Protein AF-A0AAD0P6E7-F1 (afdb_monomer)

Solvent-accessible surface area (backbone atoms only — not comparable to full-atom values): 5125 Å² total; per-residue (Å²): 116,70,73,72,48,54,63,55,43,42,44,48,75,73,63,43,45,68,80,49,43,50,37,86,94,31,47,93,40,45,66,67,54,53,54,48,52,55,49,51,54,47,47,48,46,66,62,52,43,46,64,27,49,71,56,44,71,79,53,63,70,49,76,41,84,90,80,73,46,69,50,77,56,68,56,53,52,49,30,53,48,56,54,64,75,73,108

Organism: Mycobacterium leprae (NCBI:txid1769)

Nearest PDB structures (foldseek):
  6ksb-assembly1_A  TM=9.215E-01  e=5.500E-05  Mycolicibacterium smegmatis
  6ksb-assembly1_B  TM=9.196E-01  e=6.673E-05  Mycolicibacterium smegmatis
  6kpt-assembly1_A  TM=9.168E-01  e=9.209E-05  Mycolicibacterium smegmatis
  6kpt-assembly1_B  TM=9.257E-01  e=1.192E-04  Mycolicibacterium smegmatis
  6ksa-assembly1_B  TM=9.239E-01  e=1.192E-04  Mycolicibacterium smegmatis

Mean predicted aligned error: 5.82 Å

Sequence (87 aa):
MLKSVISRSTCFEVLYLAAVLGTRRYDDIDVDTVRTILTEAARLAEELVAESFGYAERNPPVFDPAIHTISMLAELVKSVQAIKEAE

Foldseek 3Di:
DVVLCVVLCCCCVVVVVQVPACDDVRVVGHSVNVNVVSVVVVVLCVPQQVVCVVVCVVPDWDADPVVGDTDDDPSNVRSVVSVVVVD

Secondary structure (DSSP, 8-state):
-HHHHHHHHIIIIIS-GGGTTTSGGGTT--HHHHHHHHHHHHHIIIIIIGGGHHHHHHS---EETTTTEE---HHHHHHHHHHHHT-

Structure (mmCIF, N/CA/C/O backbone):
data_AF-A0AAD0P6E7-F1
#
_entry.id   AF-A0AAD0P6E7-F1
#
loop_
_atom_site.group_PDB
_atom_site.id
_atom_site.type_symbol
_atom_site.label_atom_id
_atom_site.label_alt_id
_atom_site.label_comp_id
_atom_site.label_asym_id
_atom_site.label_entity_id
_atom_site.label_seq_id
_atom_site.pdbx_PDB_ins_code
_atom_site.Cartn_x
_atom_site.Cartn_y
_atom_site.Cartn_z
_atom_site.occupancy
_atom_site.B_iso_or_equiv
_atom_site.auth_seq_id
_atom_site.auth_comp_id
_atom_site.auth_asym_id
_atom_site.auth_atom_id
_atom_site.pdbx_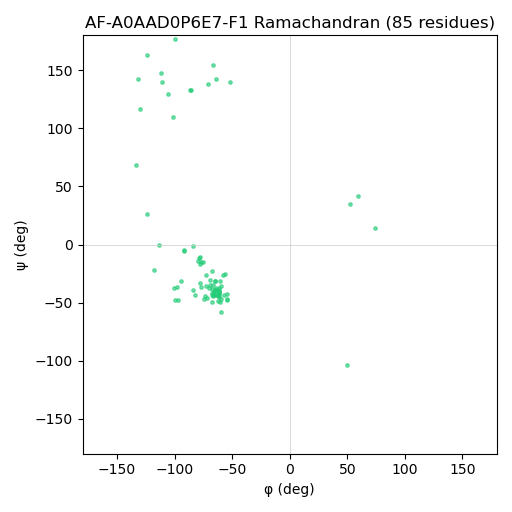PDB_model_num
ATOM 1 N N . MET A 1 1 ? -8.738 16.815 0.354 1.00 46.34 1 MET A N 1
ATOM 2 C CA . MET A 1 1 ? -9.822 16.860 1.365 1.00 46.34 1 MET A CA 1
ATOM 3 C C . MET A 1 1 ? -10.778 15.667 1.267 1.00 46.34 1 MET A C 1
ATOM 5 O O . MET A 1 1 ? -10.882 14.952 2.248 1.00 46.34 1 MET A O 1
ATOM 9 N N . LEU A 1 2 ? -11.404 15.364 0.115 1.00 41.00 2 LEU A N 1
ATOM 10 C CA . LEU A 1 2 ? -12.378 14.254 0.017 1.00 41.00 2 LEU A CA 1
ATOM 11 C C . LEU A 1 2 ? -11.814 12.836 0.276 1.00 41.00 2 LEU A C 1
ATOM 13 O O . LEU A 1 2 ? -12.475 12.046 0.940 1.00 41.00 2 LEU A O 1
ATOM 17 N N . LYS A 1 3 ? -10.596 12.503 -0.180 1.00 48.88 3 LYS A N 1
ATOM 18 C CA . LYS A 1 3 ? -10.021 11.145 -0.016 1.00 48.88 3 LYS A CA 1
ATOM 19 C C . LYS A 1 3 ? -9.774 10.747 1.451 1.00 48.88 3 LYS A C 1
ATOM 21 O O . LYS A 1 3 ? -10.039 9.614 1.835 1.00 48.88 3 LYS A O 1
ATOM 26 N N . SER A 1 4 ? -9.341 11.701 2.277 1.00 50.09 4 SER A N 1
ATOM 27 C CA . SER A 1 4 ? -9.049 11.508 3.709 1.00 50.09 4 SER A CA 1
ATOM 28 C C . SER A 1 4 ? -10.314 11.345 4.572 1.00 50.09 4 SER A C 1
ATOM 30 O O . SER A 1 4 ? -10.272 10.702 5.622 1.00 50.09 4 SER A O 1
ATOM 32 N N . VAL A 1 5 ? -11.441 11.902 4.112 1.00 50.88 5 VAL A N 1
ATOM 33 C CA . VAL A 1 5 ? -12.732 11.883 4.818 1.00 50.88 5 VAL A CA 1
ATOM 34 C C . VAL A 1 5 ? -13.499 10.582 4.546 1.00 50.88 5 VAL A C 1
ATOM 36 O O . VAL A 1 5 ? -14.061 10.004 5.469 1.00 50.88 5 VAL A O 1
ATOM 39 N N . ILE A 1 6 ? -13.462 10.059 3.312 1.00 54.41 6 ILE A N 1
ATOM 40 C CA . ILE A 1 6 ? -14.264 8.882 2.924 1.00 54.41 6 ILE A CA 1
ATOM 41 C C . ILE A 1 6 ? -13.811 7.604 3.648 1.00 54.41 6 ILE A C 1
ATOM 43 O O . ILE A 1 6 ? -14.656 6.866 4.149 1.00 54.41 6 ILE A O 1
ATOM 47 N N . SER A 1 7 ? -12.502 7.344 3.752 1.00 60.16 7 SER A N 1
ATOM 48 C CA . SER A 1 7 ? -11.998 6.111 4.387 1.00 60.16 7 SER A CA 1
ATOM 49 C C . SER A 1 7 ? -12.279 6.073 5.898 1.00 60.16 7 SER A C 1
ATOM 51 O O . SER A 1 7 ? -12.747 5.069 6.429 1.00 60.16 7 SER A O 1
ATOM 53 N N . ARG A 1 8 ? -12.088 7.200 6.597 1.00 69.25 8 ARG A N 1
ATOM 54 C CA . ARG A 1 8 ? -12.263 7.269 8.057 1.00 69.25 8 ARG A CA 1
ATOM 55 C C . ARG A 1 8 ? -13.733 7.265 8.478 1.00 69.25 8 ARG A C 1
ATOM 57 O O . ARG A 1 8 ? -14.097 6.492 9.360 1.00 69.25 8 ARG A O 1
ATOM 64 N N . SER A 1 9 ? -14.580 8.076 7.845 1.00 77.31 9 SER A N 1
ATOM 65 C CA . SER A 1 9 ? -16.002 8.148 8.208 1.00 77.31 9 SER A CA 1
ATOM 66 C C . SER A 1 9 ? -16.757 6.874 7.833 1.00 77.31 9 SER A C 1
ATOM 68 O O . SER A 1 9 ? -17.599 6.421 8.600 1.00 77.31 9 SER A O 1
ATOM 70 N N . THR A 1 10 ? -16.415 6.212 6.721 1.00 89.62 10 THR A N 1
ATOM 71 C CA . THR A 1 10 ? -17.085 4.953 6.347 1.00 89.62 10 THR A CA 1
ATOM 72 C C . THR A 1 10 ? -16.876 3.866 7.403 1.00 89.62 10 THR A C 1
ATOM 74 O O . THR A 1 10 ? -17.841 3.228 7.814 1.00 89.62 10 THR A O 1
ATOM 77 N N . CYS A 1 11 ? -15.652 3.684 7.910 1.00 89.44 11 CYS A N 1
ATOM 78 C CA . CYS A 1 11 ? -15.379 2.658 8.920 1.00 89.44 11 CYS A CA 1
ATOM 79 C C . CYS A 1 11 ? -16.153 2.887 10.227 1.00 89.44 11 CYS A C 1
ATOM 81 O O . CYS A 1 11 ? -16.712 1.944 10.784 1.00 89.44 11 CYS A O 1
ATOM 83 N N . PHE A 1 12 ? -16.206 4.124 10.726 1.00 90.75 12 PHE A N 1
ATOM 84 C CA . PHE A 1 12 ? -16.747 4.393 12.063 1.00 90.75 12 PHE A CA 1
ATOM 85 C C . PHE A 1 12 ? -18.202 4.860 12.073 1.00 90.75 12 PHE A C 1
ATOM 87 O O . PHE A 1 12 ? -18.943 4.484 12.974 1.00 90.75 12 PHE A O 1
ATOM 94 N N . GLU A 1 13 ? -18.620 5.657 11.094 1.00 88.06 13 GLU A N 1
ATOM 95 C CA . GLU A 1 13 ? -19.952 6.274 11.071 1.00 88.06 13 GLU A CA 1
ATOM 96 C C . GLU A 1 13 ? -20.959 5.444 10.270 1.00 88.06 13 GLU A C 1
ATOM 98 O O . GLU A 1 13 ? -22.140 5.438 10.603 1.00 88.06 13 GLU A O 1
ATOM 103 N N . VAL A 1 14 ? -20.503 4.726 9.235 1.00 91.69 14 VAL A N 1
ATOM 104 C CA . VAL A 1 14 ? -21.376 3.903 8.377 1.00 91.69 14 VAL A CA 1
ATOM 105 C C . VAL A 1 14 ? -21.322 2.432 8.778 1.00 91.69 14 VAL A C 1
ATOM 107 O O . VAL A 1 14 ? -22.356 1.785 8.912 1.00 91.69 14 VAL A O 1
ATOM 110 N N . LEU A 1 15 ? -20.116 1.895 8.971 1.00 92.81 15 LEU A N 1
ATOM 111 C CA . LEU A 1 15 ? -19.903 0.486 9.313 1.00 92.81 15 LEU A CA 1
ATOM 112 C C . LEU A 1 15 ? -19.837 0.234 10.824 1.00 92.81 15 LEU A C 1
ATOM 114 O O . LEU A 1 15 ? -19.777 -0.919 11.241 1.00 92.81 15 LEU A O 1
ATOM 118 N N . TYR A 1 16 ? -19.857 1.293 11.640 1.00 91.56 16 TYR A N 1
ATOM 119 C CA . TYR A 1 16 ? -19.876 1.218 13.103 1.00 91.56 16 TYR A CA 1
ATOM 120 C C . TYR A 1 16 ? -18.762 0.343 13.712 1.00 91.56 16 TYR A C 1
ATOM 122 O O . TYR A 1 16 ? -18.964 -0.280 14.756 1.00 91.56 16 TYR A O 1
ATOM 130 N N . LEU A 1 17 ? -17.556 0.320 13.114 1.00 92.50 17 LEU A N 1
ATOM 131 C CA . LEU A 1 17 ? -16.447 -0.522 13.599 1.00 92.50 17 LEU A CA 1
ATOM 132 C C . LEU A 1 17 ? -16.046 -0.235 15.052 1.00 92.50 17 LEU A C 1
ATOM 134 O O . LEU A 1 17 ? -15.548 -1.127 15.734 1.00 92.50 17 LEU A O 1
ATOM 138 N N . ALA A 1 18 ? -16.291 0.979 15.550 1.00 90.69 18 ALA A N 1
ATO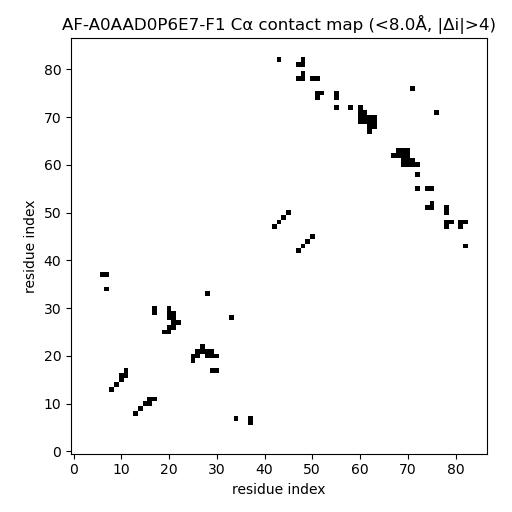M 139 C CA . ALA A 1 18 ? -15.996 1.339 16.936 1.00 90.69 18 ALA A CA 1
ATOM 140 C C . ALA A 1 18 ? -16.682 0.412 17.961 1.00 90.69 18 ALA A C 1
ATOM 142 O O . ALA A 1 18 ? -16.180 0.267 19.067 1.00 90.69 18 ALA A O 1
ATOM 143 N N . ALA A 1 19 ? -17.799 -0.234 17.601 1.00 91.69 19 ALA A N 1
ATOM 144 C CA . ALA A 1 19 ? -18.524 -1.140 18.491 1.00 91.69 19 ALA A CA 1
ATOM 145 C C . ALA A 1 19 ? -17.877 -2.531 18.645 1.00 91.69 19 ALA A C 1
ATOM 147 O O . ALA A 1 19 ? -18.261 -3.274 19.546 1.00 91.69 19 ALA A O 1
ATOM 148 N N . VAL A 1 20 ? -16.944 -2.909 17.762 1.00 93.19 20 VAL A N 1
ATOM 149 C CA . VAL A 1 20 ? -16.331 -4.253 17.744 1.00 93.19 20 VAL A CA 1
ATOM 150 C C . VAL A 1 20 ? -14.824 -4.248 17.993 1.00 93.19 20 VAL A C 1
ATOM 152 O O . VAL A 1 20 ? -14.283 -5.269 18.418 1.00 93.19 20 VAL A O 1
ATOM 155 N N . LEU A 1 21 ? -14.153 -3.121 17.751 1.00 93.94 21 LEU A N 1
ATOM 156 C CA . LEU A 1 21 ? -12.740 -2.930 18.085 1.00 93.94 21 LEU A CA 1
ATOM 157 C C . LEU A 1 21 ? -12.534 -2.999 19.607 1.00 93.94 21 LEU A C 1
ATOM 159 O O . LEU A 1 21 ? -13.387 -2.554 20.373 1.00 93.94 21 LEU A O 1
ATOM 163 N N . GLY A 1 22 ? -11.429 -3.597 20.045 1.00 91.38 22 GLY A N 1
ATOM 164 C CA . GLY A 1 22 ? -11.167 -3.898 21.454 1.00 91.38 22 GLY A CA 1
ATOM 165 C C . GLY A 1 22 ? -11.988 -5.068 22.010 1.00 91.38 22 GLY A C 1
ATOM 166 O O . GLY A 1 22 ? -12.063 -5.239 23.226 1.00 91.38 22 GLY A O 1
ATOM 167 N N . THR A 1 23 ? -12.629 -5.883 21.158 1.00 92.25 23 THR A N 1
ATOM 168 C CA . THR A 1 23 ? -13.444 -7.026 21.608 1.00 92.25 23 THR A CA 1
ATOM 169 C C . THR A 1 23 ? -13.139 -8.325 20.859 1.00 92.25 23 THR A C 1
ATOM 171 O O . THR A 1 23 ? -12.968 -8.345 19.639 1.00 92.25 23 THR A O 1
ATOM 174 N N . ARG A 1 24 ? -13.174 -9.453 21.586 1.00 91.38 24 ARG A N 1
ATOM 175 C CA . ARG A 1 24 ? -13.043 -10.825 21.057 1.00 91.38 24 ARG A CA 1
ATOM 176 C C . ARG A 1 24 ? -11.841 -10.996 20.125 1.00 91.38 24 ARG A C 1
ATOM 178 O O . ARG A 1 24 ? -10.732 -11.132 20.594 1.00 91.38 24 ARG A O 1
ATOM 185 N N . ARG A 1 25 ? -12.083 -11.054 18.812 1.00 92.12 25 ARG A N 1
ATOM 186 C CA . ARG A 1 25 ? -11.064 -11.290 17.780 1.00 92.12 25 ARG A CA 1
ATOM 187 C C . ARG A 1 25 ? -10.239 -10.032 17.468 1.00 92.12 25 ARG A C 1
ATOM 189 O O . ARG A 1 25 ? -9.262 -10.124 16.738 1.00 92.12 25 ARG A O 1
ATOM 196 N N . TYR A 1 26 ? -10.674 -8.880 17.968 1.00 92.00 26 TYR A N 1
ATOM 197 C CA . TYR A 1 26 ? -10.064 -7.571 17.758 1.00 92.00 26 TYR A CA 1
ATOM 198 C C . TYR A 1 26 ? -9.714 -6.905 19.094 1.00 92.00 26 TYR A C 1
ATOM 200 O O . TYR A 1 26 ? -9.730 -5.683 19.182 1.00 92.00 26 TYR A O 1
ATOM 208 N N . ASP A 1 27 ? -9.481 -7.686 20.149 1.00 95.19 27 ASP A N 1
ATOM 209 C CA . ASP A 1 27 ? -9.135 -7.187 21.484 1.00 95.19 27 ASP A CA 1
ATOM 210 C C . ASP A 1 27 ? -7.839 -6.365 21.509 1.00 95.19 27 ASP A C 1
ATOM 212 O O . ASP A 1 27 ? -7.770 -5.380 22.239 1.00 95.19 27 ASP A O 1
ATOM 216 N N . ASP A 1 28 ? -6.888 -6.684 20.634 1.00 94.31 28 ASP A N 1
ATOM 217 C CA . ASP A 1 28 ? -5.601 -5.983 20.530 1.00 94.31 28 ASP A CA 1
ATOM 218 C C . ASP A 1 28 ? -5.623 -4.699 19.675 1.00 94.31 28 ASP A C 1
ATOM 220 O O . ASP A 1 28 ? -4.592 -4.047 19.508 1.00 94.31 28 ASP A O 1
ATOM 224 N N . ILE A 1 29 ? -6.765 -4.327 19.083 1.00 94.31 29 ILE A N 1
ATOM 225 C CA . ILE A 1 29 ? -6.853 -3.174 18.174 1.00 94.31 29 ILE A CA 1
ATOM 226 C C . ILE A 1 29 ? -8.012 -2.268 18.5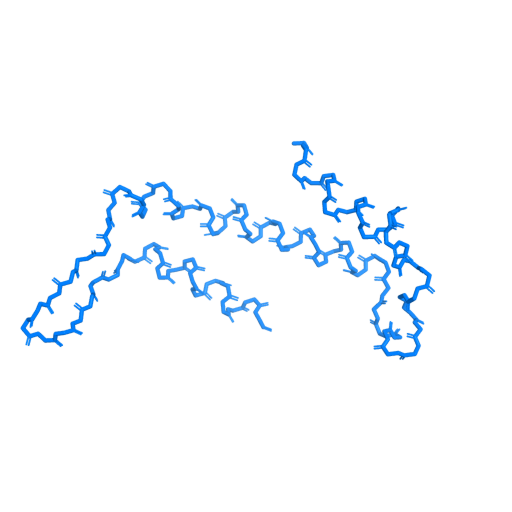76 1.00 94.31 29 ILE A C 1
ATOM 228 O O . ILE A 1 29 ? -9.180 -2.640 18.457 1.00 94.31 29 ILE A O 1
ATOM 232 N N . ASP A 1 30 ? -7.683 -1.035 18.961 1.00 93.62 30 ASP A N 1
ATOM 233 C CA . ASP A 1 30 ? -8.647 0.022 19.259 1.00 93.62 30 ASP A CA 1
ATOM 234 C C . ASP A 1 3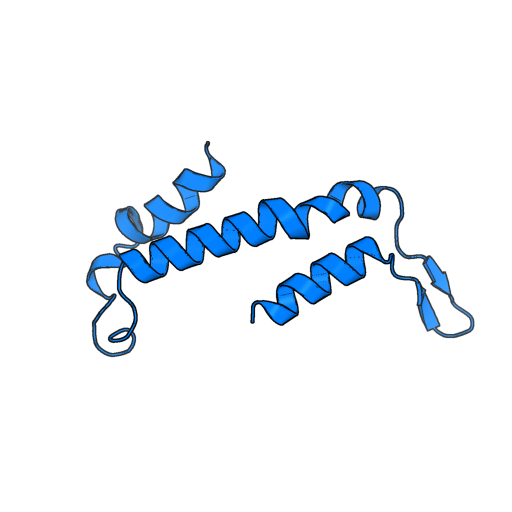0 ? -8.840 1.021 18.097 1.00 93.62 30 ASP A C 1
ATOM 236 O O . ASP A 1 30 ? -8.219 0.948 17.031 1.00 93.62 30 ASP A O 1
ATOM 240 N N . VAL A 1 31 ? -9.759 1.969 18.294 1.00 92.31 31 VAL A N 1
ATOM 241 C CA . VAL A 1 31 ? -10.108 2.997 17.299 1.00 92.31 31 VAL A CA 1
ATOM 242 C C . VAL A 1 31 ? -8.919 3.893 16.952 1.00 92.31 31 VAL A C 1
ATOM 244 O O . VAL A 1 31 ? -8.753 4.248 15.781 1.00 92.31 31 VAL A O 1
ATOM 247 N N . ASP A 1 32 ? -8.102 4.264 17.934 1.00 92.56 32 ASP A N 1
ATOM 248 C CA . ASP A 1 32 ? -6.977 5.180 17.733 1.00 92.56 32 ASP A CA 1
ATOM 249 C C . ASP A 1 32 ? -5.843 4.490 16.970 1.00 92.56 32 ASP A C 1
ATOM 251 O O . ASP A 1 32 ? -5.247 5.075 16.059 1.00 92.56 32 ASP A O 1
ATOM 255 N N . THR A 1 33 ? -5.638 3.202 17.233 1.00 93.94 33 THR A N 1
ATOM 256 C CA . THR A 1 33 ? -4.741 2.325 16.482 1.00 93.94 33 THR A CA 1
ATOM 257 C C . THR A 1 33 ? -5.180 2.239 15.022 1.00 93.94 33 THR A C 1
ATOM 259 O O . THR A 1 33 ? -4.383 2.508 14.124 1.00 93.94 33 THR A O 1
ATOM 262 N N . VAL A 1 34 ? -6.464 1.974 14.746 1.00 93.56 34 VAL A N 1
ATOM 263 C CA . VAL A 1 34 ? -6.984 1.939 13.363 1.00 93.56 34 VAL A CA 1
ATOM 264 C C . VAL A 1 34 ? -6.831 3.291 12.666 1.00 93.56 34 VAL A C 1
ATOM 266 O O . VAL A 1 34 ? -6.436 3.349 11.501 1.00 93.56 34 VAL A O 1
ATOM 269 N N . ARG A 1 35 ? -7.109 4.401 13.358 1.00 92.31 35 ARG A N 1
ATOM 270 C CA . ARG A 1 35 ? -6.914 5.752 12.801 1.00 92.31 35 ARG A CA 1
ATOM 271 C C . ARG A 1 35 ? -5.456 6.017 12.445 1.00 92.31 35 ARG A C 1
ATOM 273 O O . ARG A 1 35 ? -5.195 6.664 11.427 1.00 92.31 35 ARG A O 1
ATOM 280 N N . THR A 1 36 ? -4.536 5.512 13.257 1.00 93.81 36 THR A N 1
ATOM 281 C CA . THR A 1 36 ? -3.094 5.616 13.030 1.00 93.81 36 THR A CA 1
ATOM 282 C C . THR A 1 36 ? -2.685 4.790 11.815 1.00 93.81 36 THR A C 1
ATOM 284 O O . THR A 1 36 ? -2.105 5.347 10.888 1.00 93.81 36 THR A O 1
ATOM 287 N N . ILE A 1 37 ? -3.106 3.522 11.736 1.00 92.50 37 ILE A N 1
ATOM 288 C CA . ILE A 1 37 ? -2.857 2.641 10.580 1.00 92.50 37 ILE A CA 1
ATOM 289 C C . ILE A 1 37 ? -3.347 3.288 9.282 1.00 92.50 37 ILE A C 1
ATOM 291 O O . ILE A 1 37 ? -2.610 3.358 8.304 1.00 92.50 37 ILE A O 1
ATOM 295 N N . LEU A 1 38 ? -4.575 3.817 9.267 1.00 93.06 38 LEU A N 1
ATOM 296 C CA . LEU A 1 38 ? -5.129 4.475 8.080 1.00 93.06 38 LEU A CA 1
ATOM 297 C 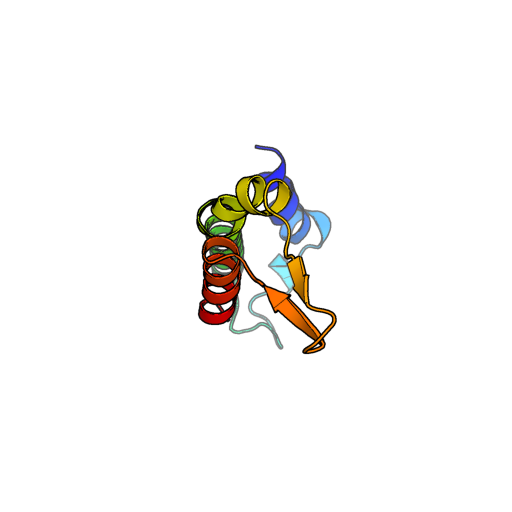C . LEU A 1 38 ? -4.373 5.758 7.704 1.00 93.06 38 LEU A C 1
ATOM 299 O O . LEU A 1 38 ? -4.313 6.105 6.526 1.00 93.06 38 LEU A O 1
ATOM 303 N N . THR A 1 39 ? -3.815 6.470 8.685 1.00 92.94 39 THR A N 1
ATOM 304 C CA . THR A 1 39 ? -3.007 7.673 8.438 1.00 92.94 39 THR A CA 1
ATOM 305 C C . THR A 1 39 ? -1.655 7.307 7.841 1.00 92.94 39 THR A C 1
ATOM 307 O O . THR A 1 39 ? -1.279 7.887 6.827 1.00 92.94 39 THR A O 1
ATOM 310 N N . GLU A 1 40 ? -0.970 6.310 8.398 1.00 93.75 40 GLU A N 1
ATOM 311 C CA . GLU A 1 40 ? 0.318 5.855 7.869 1.00 93.75 40 GLU A CA 1
ATOM 312 C C . GLU A 1 40 ? 0.176 5.185 6.502 1.00 93.75 40 GLU A C 1
ATOM 314 O O . GLU A 1 40 ? 0.979 5.447 5.611 1.00 93.75 40 GLU A O 1
ATOM 319 N N . ALA A 1 41 ? -0.887 4.408 6.279 1.00 93.19 41 ALA A N 1
ATOM 320 C CA . ALA A 1 41 ? -1.182 3.843 4.966 1.00 93.19 41 ALA A CA 1
ATOM 321 C C . ALA A 1 41 ? -1.425 4.941 3.917 1.00 93.19 41 ALA A C 1
ATOM 323 O O . ALA A 1 41 ? -0.940 4.842 2.789 1.00 93.19 41 ALA A O 1
ATOM 324 N N . ALA A 1 42 ? -2.143 6.010 4.285 1.00 93.19 42 ALA A N 1
ATOM 325 C CA . ALA A 1 42 ? -2.323 7.163 3.408 1.00 93.19 42 ALA A CA 1
ATOM 326 C C . ALA A 1 42 ? -0.990 7.871 3.133 1.00 93.19 42 ALA A C 1
ATOM 328 O O . ALA A 1 42 ? -0.703 8.175 1.980 1.00 93.19 42 ALA A O 1
ATOM 329 N N . ARG A 1 43 ? -0.155 8.071 4.158 1.00 92.75 43 ARG A N 1
ATOM 330 C CA . ARG A 1 43 ? 1.162 8.702 4.018 1.00 92.75 43 ARG A CA 1
ATOM 331 C C . ARG A 1 43 ? 2.090 7.894 3.105 1.00 92.75 43 ARG A C 1
ATOM 333 O O . ARG A 1 43 ? 2.645 8.448 2.164 1.00 92.75 43 ARG A O 1
ATOM 340 N N . LEU A 1 44 ? 2.197 6.581 3.319 1.00 93.69 44 LEU A N 1
ATOM 341 C CA . LEU A 1 44 ? 2.950 5.663 2.456 1.00 93.69 44 LEU A CA 1
ATOM 342 C C . LEU A 1 44 ? 2.488 5.774 0.996 1.00 93.69 44 LEU A C 1
ATOM 344 O O . LEU A 1 44 ? 3.310 5.898 0.086 1.00 93.69 44 LEU A O 1
ATOM 348 N N . ALA A 1 45 ? 1.170 5.767 0.776 1.00 93.69 45 ALA A N 1
ATOM 349 C CA . ALA A 1 45 ? 0.591 5.864 -0.557 1.00 93.69 45 ALA A CA 1
ATOM 350 C C . ALA A 1 45 ? 0.855 7.226 -1.224 1.00 93.69 45 ALA A C 1
ATOM 352 O O . ALA A 1 45 ? 1.176 7.274 -2.410 1.00 93.69 45 ALA A O 1
ATOM 353 N N . GLU A 1 46 ? 0.707 8.325 -0.484 1.00 93.44 46 GLU A N 1
ATOM 354 C CA . GLU A 1 46 ? 0.827 9.690 -1.005 1.00 93.44 46 GLU A CA 1
ATOM 355 C C . GLU A 1 46 ? 2.280 10.129 -1.211 1.00 93.44 46 GLU A C 1
ATOM 357 O O . GLU A 1 46 ? 2.550 10.875 -2.149 1.00 93.44 46 GLU A O 1
ATOM 362 N N . GLU A 1 47 ? 3.208 9.668 -0.374 1.00 89.81 47 GLU A N 1
ATOM 363 C CA . GLU A 1 47 ? 4.599 10.1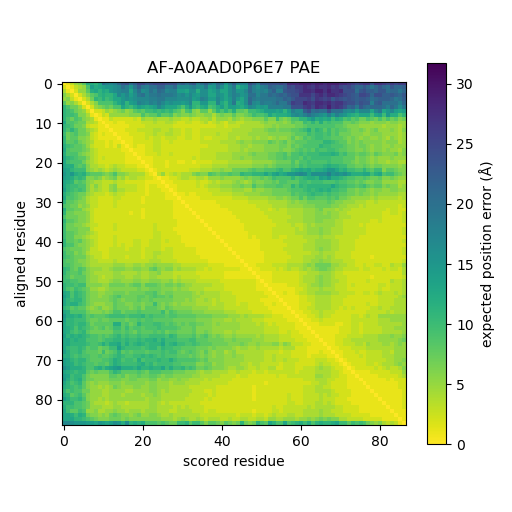28 -0.400 1.00 89.81 47 GLU A CA 1
ATOM 364 C C . GLU A 1 47 ? 5.514 9.189 -1.189 1.00 89.81 47 GLU A C 1
ATOM 366 O O . GLU A 1 47 ? 6.271 9.656 -2.031 1.00 89.81 47 GLU A O 1
ATOM 371 N N . LEU A 1 48 ? 5.444 7.875 -0.950 1.00 90.62 48 LEU A N 1
ATOM 372 C CA . LEU A 1 48 ? 6.410 6.915 -1.510 1.00 90.62 48 LEU A CA 1
ATOM 373 C C . LEU A 1 48 ? 5.872 6.175 -2.739 1.00 90.62 48 LEU A C 1
ATOM 375 O O . LEU A 1 48 ? 6.607 5.887 -3.687 1.00 90.62 48 LEU A O 1
ATOM 379 N N . VAL A 1 49 ? 4.581 5.841 -2.745 1.00 92.19 49 VAL A N 1
ATOM 380 C CA . VAL A 1 49 ? 3.980 5.112 -3.874 1.00 92.19 49 VAL A CA 1
ATOM 381 C C . VAL A 1 49 ? 3.619 6.065 -5.011 1.00 92.19 49 VAL A C 1
ATOM 383 O O . VAL A 1 49 ? 3.890 5.766 -6.172 1.00 92.19 49 VAL A O 1
ATOM 386 N N . ALA A 1 50 ? 3.036 7.225 -4.702 1.00 93.75 50 ALA A N 1
ATOM 387 C CA . ALA A 1 50 ? 2.610 8.177 -5.724 1.00 93.75 50 ALA A CA 1
ATOM 388 C C . ALA A 1 50 ? 3.778 8.815 -6.499 1.00 93.75 50 ALA A C 1
ATOM 390 O O . ALA A 1 50 ? 3.570 9.239 -7.637 1.00 93.75 50 ALA A O 1
ATOM 391 N N . GLU A 1 51 ? 4.989 8.852 -5.933 1.00 91.56 51 GLU A N 1
ATOM 392 C CA . GLU A 1 51 ? 6.177 9.435 -6.573 1.00 91.56 51 GLU A CA 1
ATOM 393 C C . GLU A 1 51 ? 6.480 8.784 -7.932 1.00 91.56 51 GLU A C 1
ATOM 395 O O . GLU A 1 51 ? 6.713 9.477 -8.926 1.00 91.56 51 GLU A O 1
ATOM 400 N N . SER A 1 52 ? 6.393 7.453 -8.020 1.00 91.31 52 SER A N 1
ATOM 401 C CA . SER A 1 52 ? 6.682 6.733 -9.264 1.00 91.31 52 SER A CA 1
ATOM 402 C C . SER A 1 52 ? 5.535 6.769 -10.281 1.00 91.31 52 SER A C 1
ATOM 404 O O . SER A 1 52 ? 5.759 6.441 -11.446 1.00 91.31 52 SER A O 1
ATOM 406 N N . PHE A 1 53 ? 4.327 7.207 -9.902 1.00 91.62 53 PHE A N 1
ATOM 407 C CA . PHE A 1 53 ? 3.113 7.057 -10.716 1.00 91.62 53 PHE A CA 1
ATOM 408 C C . PHE A 1 53 ? 3.211 7.740 -12.087 1.00 91.62 53 PHE A C 1
ATOM 410 O O . PHE A 1 53 ? 3.083 7.094 -13.127 1.00 91.62 53 PHE A O 1
ATOM 417 N N . GLY A 1 54 ? 3.463 9.053 -12.104 1.00 91.56 54 GLY A N 1
ATOM 418 C CA . GLY A 1 54 ? 3.519 9.817 -13.354 1.00 91.56 54 GLY A CA 1
ATOM 419 C C . GLY A 1 54 ? 4.729 9.460 -14.218 1.00 91.56 54 GLY A C 1
ATOM 420 O O . GLY A 1 54 ? 4.661 9.535 -15.443 1.00 91.56 54 GLY A O 1
ATOM 421 N N . TYR A 1 55 ? 5.836 9.058 -13.593 1.00 89.88 55 TYR A N 1
ATOM 422 C CA . TYR A 1 55 ? 7.038 8.644 -14.309 1.00 89.88 55 TYR A CA 1
ATOM 423 C C . TYR A 1 55 ? 6.865 7.265 -14.955 1.00 89.88 55 TYR A C 1
ATOM 425 O O . TYR A 1 55 ? 7.208 7.101 -16.124 1.00 89.88 55 TYR A O 1
ATOM 433 N N . ALA A 1 56 ? 6.293 6.300 -14.230 1.00 90.62 56 ALA A N 1
ATOM 434 C CA . ALA A 1 56 ? 6.060 4.947 -14.723 1.00 90.62 56 ALA A CA 1
ATOM 435 C C . ALA A 1 56 ? 5.026 4.897 -15.854 1.00 90.62 56 ALA A C 1
ATOM 437 O O . ALA A 1 56 ? 5.188 4.116 -16.787 1.00 90.62 56 ALA A O 1
ATOM 438 N N . GLU A 1 57 ? 4.005 5.759 -15.820 1.00 93.19 57 GLU A N 1
ATOM 439 C CA . GLU A 1 57 ? 3.036 5.884 -16.918 1.00 93.19 57 GLU A CA 1
ATOM 440 C C . GLU A 1 57 ? 3.706 6.332 -18.224 1.00 93.19 57 GLU A C 1
ATOM 442 O O . GLU A 1 57 ? 3.455 5.760 -19.283 1.00 93.19 57 GLU A O 1
ATOM 447 N N . ARG A 1 58 ? 4.627 7.297 -18.142 1.00 93.88 58 ARG A N 1
ATOM 448 C CA . ARG A 1 58 ? 5.339 7.839 -19.311 1.00 93.88 58 ARG A CA 1
ATOM 449 C C . ARG A 1 58 ? 6.499 6.968 -19.791 1.00 93.88 58 ARG A C 1
ATOM 451 O O . ARG A 1 58 ? 7.012 7.203 -20.881 1.00 93.88 58 ARG A O 1
ATOM 458 N N . ASN A 1 59 ? 6.930 6.000 -18.987 1.00 91.62 59 ASN A N 1
ATOM 459 C CA . ASN A 1 59 ? 8.089 5.147 -19.246 1.00 91.62 59 ASN A CA 1
ATOM 460 C C . ASN A 1 59 ? 7.716 3.674 -18.971 1.00 91.62 59 ASN A C 1
ATOM 462 O O . ASN A 1 59 ? 8.168 3.087 -17.989 1.00 91.62 59 ASN A O 1
ATOM 466 N N . PRO A 1 60 ? 6.850 3.062 -19.792 1.00 91.38 60 PRO A N 1
ATOM 467 C CA . PRO A 1 60 ? 6.330 1.732 -19.502 1.00 91.38 60 PRO A CA 1
ATOM 468 C C . PRO A 1 60 ? 7.426 0.649 -19.561 1.00 91.38 60 PRO A C 1
ATOM 470 O O . PRO A 1 60 ? 8.405 0.797 -20.300 1.00 91.38 60 PRO A O 1
ATOM 473 N N . PRO A 1 61 ? 7.248 -0.473 -18.835 1.00 92.50 61 PRO A N 1
ATOM 474 C CA . PRO A 1 61 ? 8.088 -1.660 -18.973 1.00 92.50 61 PRO A CA 1
ATOM 475 C C . PRO A 1 61 ? 8.209 -2.127 -20.426 1.00 92.50 61 PRO A C 1
ATOM 477 O O . PRO A 1 61 ? 7.220 -2.150 -21.163 1.00 92.50 61 PRO A O 1
ATOM 480 N N . VAL A 1 62 ? 9.408 -2.556 -20.825 1.00 92.94 62 VAL A N 1
ATOM 481 C CA . VAL A 1 62 ? 9.659 -3.107 -22.164 1.00 92.94 62 VAL A CA 1
ATOM 482 C C . VAL A 1 62 ? 9.819 -4.617 -22.062 1.00 92.94 62 VAL A C 1
ATOM 484 O O . VAL A 1 62 ? 10.588 -5.113 -21.239 1.00 92.94 62 VAL A O 1
ATOM 487 N N . PHE A 1 63 ? 9.089 -5.351 -22.898 1.00 95.56 63 PHE A N 1
ATOM 488 C CA . PHE A 1 63 ? 9.194 -6.804 -22.993 1.00 95.56 63 PHE A CA 1
ATOM 489 C C . PHE A 1 63 ? 10.310 -7.219 -23.959 1.00 95.56 63 PHE A C 1
ATOM 491 O O . PHE A 1 63 ? 10.379 -6.719 -25.081 1.00 95.56 63 PHE A O 1
ATOM 498 N N . ASP A 1 64 ? 11.140 -8.167 -23.529 1.00 96.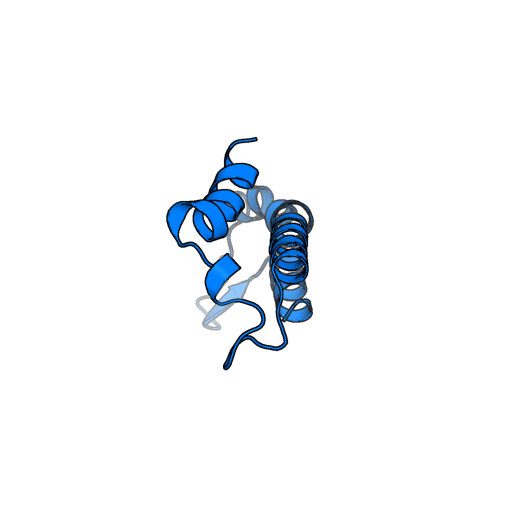62 64 ASP A N 1
ATOM 499 C CA . ASP A 1 64 ? 12.143 -8.843 -24.345 1.00 96.62 64 ASP A CA 1
ATOM 500 C C . ASP A 1 64 ? 11.631 -10.239 -24.760 1.00 96.62 64 ASP A C 1
ATOM 502 O O . ASP A 1 64 ? 11.545 -11.144 -23.917 1.00 96.62 64 ASP A O 1
ATOM 506 N N . PRO A 1 65 ? 11.304 -10.448 -26.050 1.00 96.50 65 PRO A N 1
ATOM 507 C CA . PRO A 1 65 ? 10.778 -11.716 -26.541 1.00 96.50 65 PRO A CA 1
ATOM 508 C C . PRO A 1 65 ? 11.834 -12.816 -26.680 1.00 96.50 65 PRO A C 1
ATOM 510 O O . PRO A 1 65 ? 11.457 -13.970 -26.835 1.00 96.50 65 PRO A O 1
ATOM 513 N N . ALA A 1 66 ? 13.134 -12.508 -26.654 1.00 97.44 66 ALA A N 1
ATOM 514 C CA . ALA A 1 66 ? 14.175 -13.525 -26.797 1.00 97.44 66 ALA A CA 1
ATOM 515 C C . ALA A 1 66 ? 14.371 -14.319 -25.499 1.00 97.44 66 ALA A C 1
ATOM 517 O O . ALA A 1 66 ? 14.602 -15.526 -25.534 1.00 97.44 66 ALA A O 1
ATOM 518 N N . ILE A 1 67 ? 14.256 -13.637 -24.358 1.00 96.62 67 ILE A N 1
ATOM 519 C CA . ILE A 1 67 ? 14.449 -14.218 -23.019 1.00 96.62 67 ILE A CA 1
ATOM 520 C C . ILE A 1 67 ? 13.165 -14.255 -22.181 1.00 96.62 67 ILE A C 1
ATOM 522 O O . ILE A 1 67 ? 13.182 -14.758 -21.062 1.00 96.62 67 ILE A O 1
ATOM 526 N N . HIS A 1 68 ? 12.047 -13.771 -22.731 1.00 96.06 68 HIS A N 1
ATOM 527 C CA . HIS A 1 68 ? 10.723 -13.768 -22.104 1.00 96.06 68 HIS A CA 1
ATOM 528 C C . HIS A 1 68 ? 10.697 -12.999 -20.770 1.00 96.06 68 HIS A C 1
ATOM 530 O O . HIS A 1 68 ? 10.061 -13.421 -19.802 1.00 96.06 68 HIS A O 1
ATOM 536 N N . THR A 1 69 ? 11.373 -11.849 -20.714 1.00 96.88 69 THR A N 1
ATOM 537 C CA . THR A 1 69 ? 11.443 -11.002 -19.510 1.00 96.88 69 THR A CA 1
ATOM 538 C C . THR A 1 69 ? 10.967 -9.584 -19.780 1.00 96.88 69 THR A C 1
ATOM 540 O O . THR A 1 69 ? 10.934 -9.141 -20.923 1.00 96.88 69 THR A O 1
ATOM 543 N N . ILE A 1 70 ? 10.651 -8.841 -18.721 1.00 93.38 70 ILE A N 1
ATOM 544 C CA . ILE A 1 70 ? 10.354 -7.406 -18.792 1.00 93.38 70 ILE A CA 1
ATOM 545 C C . ILE A 1 70 ? 11.450 -6.595 -18.098 1.00 93.38 70 ILE A C 1
ATOM 547 O O . ILE A 1 70 ? 12.014 -7.041 -17.098 1.00 93.38 70 ILE A O 1
ATOM 551 N N . SER A 1 71 ? 11.722 -5.389 -18.591 1.00 91.19 71 SER A N 1
ATOM 552 C CA . SER A 1 71 ? 12.515 -4.396 -17.869 1.00 91.19 71 SER A CA 1
ATOM 553 C C . SER A 1 71 ? 11.618 -3.575 -16.945 1.00 91.19 71 SER A C 1
ATOM 555 O O . SER A 1 71 ? 10.556 -3.100 -17.342 1.00 91.19 71 SER A O 1
ATOM 557 N N . MET A 1 72 ? 12.043 -3.405 -15.696 1.00 90.69 72 MET A N 1
ATOM 558 C CA . MET A 1 72 ? 11.325 -2.598 -14.709 1.00 90.69 72 MET A CA 1
ATOM 559 C C . MET A 1 72 ? 12.116 -1.335 -14.390 1.00 90.69 72 MET A C 1
ATOM 561 O O . MET A 1 72 ? 13.338 -1.372 -14.250 1.00 90.69 72 MET A O 1
ATOM 565 N N . LEU A 1 73 ? 11.410 -0.215 -14.244 1.00 91.50 73 LEU A N 1
ATOM 566 C CA . LEU A 1 73 ? 12.012 1.045 -13.823 1.00 91.50 73 LEU A CA 1
ATOM 567 C C . LEU A 1 73 ? 12.421 0.997 -12.354 1.00 91.50 73 LEU A C 1
ATOM 569 O O . LEU A 1 73 ? 11.634 0.568 -11.509 1.00 91.50 73 LEU A O 1
ATOM 573 N N . ALA A 1 74 ? 13.596 1.544 -12.046 1.00 90.56 74 ALA A N 1
ATOM 574 C CA . ALA A 1 74 ? 14.101 1.620 -10.678 1.00 90.56 74 ALA A CA 1
ATOM 575 C C . ALA A 1 74 ? 13.109 2.307 -9.723 1.00 90.56 74 ALA A C 1
ATOM 577 O O . ALA A 1 74 ? 12.877 1.800 -8.631 1.00 90.56 74 ALA A O 1
ATOM 578 N N . GLU A 1 75 ? 12.469 3.402 -10.147 1.00 88.12 75 GLU A N 1
ATOM 579 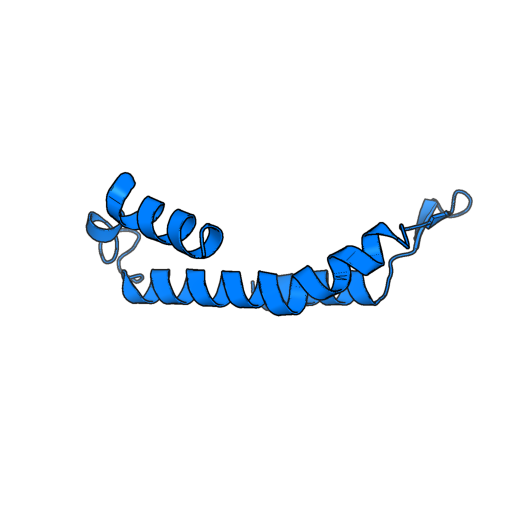C CA . GLU A 1 75 ? 11.500 4.125 -9.308 1.00 88.12 75 GLU A CA 1
ATOM 580 C C . GLU A 1 75 ? 10.253 3.291 -8.990 1.00 88.12 75 GLU A C 1
ATOM 582 O O . GLU A 1 75 ? 9.788 3.280 -7.853 1.00 88.12 75 GLU A O 1
ATOM 587 N N . LEU A 1 76 ? 9.748 2.512 -9.952 1.00 91.19 76 LEU A N 1
ATOM 588 C CA . LEU A 1 76 ? 8.613 1.622 -9.700 1.00 91.19 76 LEU A CA 1
ATOM 589 C C . LEU A 1 76 ? 9.011 0.446 -8.793 1.00 91.19 76 LEU A C 1
ATOM 591 O O . LEU A 1 76 ? 8.240 0.046 -7.922 1.00 91.19 76 LEU A O 1
ATOM 595 N N . VAL A 1 77 ? 10.230 -0.083 -8.954 1.00 93.06 77 VAL A N 1
ATOM 596 C CA . VAL A 1 77 ? 10.779 -1.121 -8.066 1.00 93.06 77 VAL A CA 1
ATOM 597 C C . VAL A 1 77 ? 10.892 -0.605 -6.631 1.00 93.06 77 VAL A C 1
ATOM 599 O O . VAL A 1 77 ? 10.490 -1.316 -5.713 1.00 93.06 77 VAL A O 1
ATOM 602 N N . LYS A 1 78 ? 11.366 0.632 -6.427 1.00 92.69 78 LYS A N 1
ATOM 603 C CA . LYS A 1 78 ? 11.431 1.264 -5.099 1.00 92.69 78 LYS A CA 1
ATOM 604 C C . LYS A 1 78 ? 10.051 1.382 -4.455 1.00 92.69 78 LYS A C 1
ATOM 606 O O . LYS A 1 78 ? 9.903 0.977 -3.308 1.00 92.69 78 LYS A O 1
ATOM 611 N N . SER A 1 79 ? 9.034 1.861 -5.180 1.00 93.38 79 SER A N 1
ATOM 612 C CA . SER A 1 79 ? 7.671 1.955 -4.632 1.00 93.38 79 SER A CA 1
ATOM 613 C C . SER A 1 79 ? 7.108 0.583 -4.238 1.00 93.38 79 SER A C 1
ATOM 615 O O . SER A 1 79 ? 6.492 0.454 -3.185 1.00 93.38 79 SER A O 1
ATOM 617 N N . VAL A 1 80 ? 7.345 -0.464 -5.040 1.00 93.62 80 VAL A N 1
ATOM 618 C CA . VAL A 1 80 ? 6.930 -1.838 -4.695 1.00 93.62 80 VAL A CA 1
ATOM 619 C C . VAL A 1 80 ? 7.680 -2.356 -3.468 1.00 93.62 80 VAL A C 1
ATOM 621 O O . VAL A 1 80 ? 7.087 -3.017 -2.619 1.00 93.62 80 VAL A O 1
ATOM 624 N N . GLN A 1 81 ? 8.975 -2.064 -3.367 1.00 94.75 81 GLN A N 1
ATOM 625 C CA . GLN A 1 81 ? 9.793 -2.474 -2.233 1.00 94.75 81 GLN A CA 1
ATOM 626 C C . GLN A 1 81 ? 9.347 -1.783 -0.936 1.00 94.75 81 GLN A C 1
ATOM 628 O O . GLN A 1 81 ? 9.195 -2.456 0.076 1.00 94.75 81 GLN A O 1
ATOM 633 N N . ALA A 1 82 ? 9.020 -0.488 -0.992 1.00 94.19 82 ALA A N 1
ATOM 634 C CA . ALA A 1 82 ? 8.490 0.257 0.149 1.00 94.19 82 ALA A CA 1
ATOM 635 C C . ALA A 1 82 ? 7.176 -0.338 0.689 1.00 94.19 82 ALA A C 1
ATOM 637 O O . ALA A 1 82 ? 6.962 -0.355 1.895 1.00 94.19 82 ALA A O 1
ATOM 638 N N . ILE A 1 83 ? 6.307 -0.860 -0.187 1.00 94.06 83 ILE A N 1
ATOM 639 C CA . ILE A 1 83 ? 5.080 -1.553 0.241 1.00 94.06 83 ILE A CA 1
ATOM 640 C C . ILE A 1 83 ? 5.413 -2.873 0.946 1.00 94.06 83 ILE A C 1
ATOM 642 O O . ILE A 1 83 ? 4.829 -3.161 1.982 1.00 94.06 83 ILE 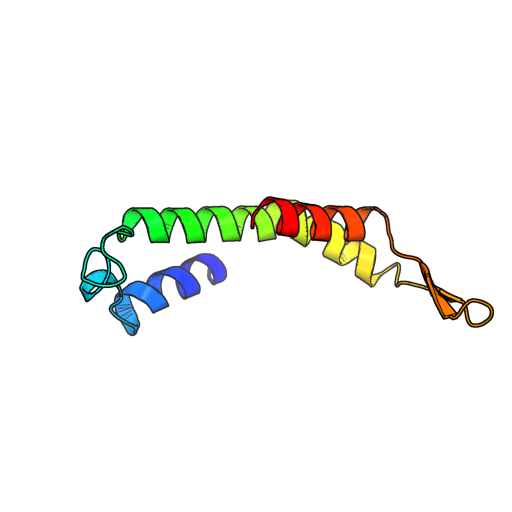A O 1
ATOM 646 N N . LYS A 1 84 ? 6.356 -3.660 0.413 1.00 95.31 84 LYS A N 1
ATOM 647 C CA . LYS A 1 84 ? 6.772 -4.941 1.014 1.00 95.31 84 LYS A CA 1
ATOM 648 C C . LYS A 1 84 ? 7.438 -4.779 2.377 1.00 95.31 84 LYS A C 1
ATOM 650 O O . LYS A 1 84 ? 7.364 -5.679 3.195 1.00 95.31 84 LYS A O 1
ATOM 655 N N . GLU A 1 85 ? 8.131 -3.668 2.594 1.00 94.31 85 GLU A N 1
ATOM 656 C CA . GLU A 1 85 ? 8.781 -3.360 3.874 1.00 94.31 85 GLU A CA 1
ATOM 657 C C . GLU A 1 85 ? 7.799 -2.853 4.936 1.00 94.31 85 GLU A C 1
ATOM 659 O O . GLU A 1 85 ? 8.136 -2.836 6.117 1.00 94.31 85 GLU A O 1
ATOM 664 N N . ALA A 1 86 ? 6.604 -2.428 4.519 1.00 89.81 86 ALA A N 1
ATOM 665 C CA . ALA A 1 86 ? 5.532 -1.990 5.404 1.00 89.81 86 ALA A CA 1
ATOM 666 C C . ALA A 1 86 ? 4.556 -3.121 5.793 1.00 89.81 86 ALA A C 1
ATOM 668 O O . ALA A 1 86 ? 3.640 -2.868 6.578 1.00 89.81 86 ALA A O 1
ATOM 669 N N . GLU A 1 87 ? 4.727 -4.322 5.224 1.00 77.31 87 GLU A N 1
ATOM 670 C CA . GLU A 1 87 ? 4.016 -5.561 5.584 1.00 77.31 87 GLU A CA 1
ATOM 671 C C . GLU A 1 87 ? 4.652 -6.227 6.814 1.00 77.31 87 GLU A C 1
ATOM 673 O O . GLU A 1 87 ? 3.878 -6.641 7.709 1.00 77.31 87 GLU A O 1
#

pLDDT: mean 88.68, std 12.1, range [41.0, 97.44]

Radius of gyration: 18.52 Å; Cα contacts (8 Å, |Δi|>4): 58; chains: 1; bounding box: 36×31×48 Å